Protein AF-A0A1M6V8T7-F1 (afdb_monomer_lite)

Sequence (89 aa):
MARWNSEKNELLKVTRHVSFEQIEEIMRNKEVLDDYEHPNQEKYPGQRIMVVRIEGYCYVVPYKPEPDGDIWLKTIVPSRVAQRKYGGK

Structure (mmCIF, N/CA/C/O backbone):
data_AF-A0A1M6V8T7-F1
#
_entry.id   AF-A0A1M6V8T7-F1
#
loop_
_atom_site.group_PDB
_atom_site.id
_atom_site.type_symbol
_atom_site.label_atom_id
_atom_site.label_alt_id
_atom_site.label_comp_id
_atom_site.label_asym_id
_ato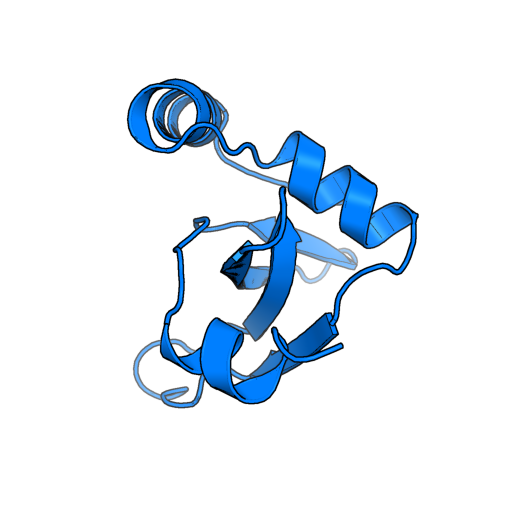m_site.label_entity_id
_atom_site.label_seq_id
_atom_site.pdbx_PDB_ins_code
_atom_site.Cartn_x
_atom_site.Cartn_y
_atom_site.Cartn_z
_atom_site.occupancy
_atom_site.B_iso_or_equiv
_atom_site.auth_seq_id
_atom_site.auth_comp_id
_atom_site.auth_asym_id
_atom_site.auth_atom_id
_atom_site.pdbx_PDB_model_num
ATOM 1 N N . MET A 1 1 ? 4.883 -13.781 -0.960 1.00 84.00 1 MET A N 1
ATOM 2 C CA . MET A 1 1 ? 5.139 -12.973 0.258 1.00 84.00 1 MET A CA 1
ATOM 3 C C . MET A 1 1 ? 5.217 -11.504 -0.134 1.00 84.00 1 MET A C 1
ATOM 5 O O . MET A 1 1 ? 5.409 -11.213 -1.310 1.00 84.00 1 MET A O 1
ATOM 9 N N . ALA A 1 2 ? 5.008 -10.572 0.797 1.00 90.56 2 ALA A N 1
ATOM 10 C CA . ALA A 1 2 ? 5.157 -9.152 0.489 1.00 90.56 2 ALA A CA 1
ATOM 11 C C . ALA A 1 2 ? 6.558 -8.670 0.874 1.00 90.56 2 ALA A C 1
ATOM 13 O O . ALA A 1 2 ? 7.071 -8.998 1.939 1.00 90.56 2 ALA A O 1
ATOM 14 N N . ARG A 1 3 ? 7.176 -7.890 -0.010 1.00 95.31 3 ARG A N 1
ATOM 15 C CA . ARG A 1 3 ? 8.488 -7.276 0.181 1.00 95.31 3 ARG A CA 1
ATOM 16 C C . ARG A 1 3 ? 8.357 -5.759 0.143 1.00 95.31 3 ARG A C 1
ATOM 18 O O . ARG A 1 3 ? 7.537 -5.200 -0.590 1.00 95.31 3 ARG A O 1
ATOM 25 N N . TRP A 1 4 ? 9.170 -5.085 0.943 1.00 96.44 4 TRP A N 1
ATOM 26 C CA . TRP A 1 4 ? 9.223 -3.629 1.014 1.00 96.44 4 TRP A CA 1
ATOM 27 C C . TRP A 1 4 ? 10.592 -3.158 1.504 1.00 96.44 4 TRP A C 1
ATOM 29 O O . TRP A 1 4 ? 11.382 -3.926 2.047 1.00 96.44 4 TRP A O 1
ATOM 39 N N . ASN A 1 5 ? 10.869 -1.866 1.336 1.00 96.50 5 ASN A N 1
ATOM 40 C CA . ASN A 1 5 ? 12.021 -1.229 1.969 1.00 96.50 5 ASN A CA 1
ATOM 41 C C . ASN A 1 5 ? 11.684 -0.886 3.435 1.00 96.50 5 ASN A C 1
ATOM 43 O O . ASN A 1 5 ? 10.702 -0.186 3.699 1.00 96.50 5 ASN A O 1
ATOM 47 N N . SER A 1 6 ? 12.503 -1.364 4.375 1.00 95.81 6 SER A N 1
ATOM 48 C CA . SER A 1 6 ? 12.281 -1.186 5.817 1.00 95.81 6 SER A CA 1
ATOM 49 C C . SER A 1 6 ? 12.336 0.276 6.266 1.00 95.81 6 SER A C 1
ATOM 51 O O . SER A 1 6 ? 11.488 0.698 7.042 1.00 95.81 6 SER A O 1
ATOM 53 N N . GLU A 1 7 ? 13.254 1.089 5.738 1.00 96.62 7 GLU A N 1
ATOM 54 C CA . GLU A 1 7 ? 13.349 2.520 6.080 1.00 96.62 7 GLU A CA 1
ATOM 55 C C . GLU A 1 7 ? 12.078 3.276 5.671 1.00 96.62 7 GLU A C 1
ATOM 57 O O . GLU A 1 7 ? 11.559 4.121 6.401 1.00 96.62 7 GLU A O 1
ATOM 62 N N . LYS A 1 8 ? 11.521 2.925 4.509 1.00 95.00 8 LYS A N 1
ATOM 63 C CA . LYS A 1 8 ? 10.256 3.480 4.032 1.00 95.00 8 LYS A CA 1
ATOM 64 C C . LYS A 1 8 ? 9.081 3.060 4.906 1.00 95.00 8 LYS A C 1
ATOM 66 O O . LYS A 1 8 ? 8.156 3.851 5.087 1.00 95.00 8 LYS A O 1
ATOM 71 N N . ASN A 1 9 ? 9.109 1.839 5.428 1.00 97.19 9 ASN A N 1
ATOM 72 C CA . ASN A 1 9 ? 8.095 1.364 6.356 1.00 97.19 9 ASN A CA 1
ATOM 73 C C . ASN A 1 9 ? 8.091 2.187 7.649 1.00 97.19 9 ASN A C 1
ATOM 75 O O . ASN A 1 9 ? 7.049 2.693 8.055 1.00 97.19 9 ASN A O 1
ATOM 79 N N . GLU A 1 10 ? 9.268 2.400 8.240 1.00 97.06 10 GLU A N 1
ATOM 80 C CA . GLU A 1 10 ? 9.408 3.225 9.443 1.00 97.06 10 GLU A CA 1
ATOM 81 C C . GLU A 1 10 ? 8.957 4.668 9.192 1.00 97.06 10 GLU A C 1
ATOM 83 O O . GLU A 1 10 ? 8.223 5.249 9.993 1.00 97.06 10 GLU A O 1
ATOM 88 N N . LEU A 1 11 ? 9.281 5.229 8.024 1.00 96.56 11 LEU A N 1
ATOM 89 C CA . LEU A 1 11 ? 8.786 6.550 7.644 1.00 96.56 11 LEU A CA 1
ATOM 90 C C . LEU A 1 11 ? 7.251 6.598 7.569 1.00 96.56 11 LEU A C 1
ATOM 92 O O . LEU A 1 11 ? 6.650 7.584 8.000 1.00 96.56 11 LEU A O 1
ATOM 96 N N . LEU A 1 12 ? 6.594 5.572 7.019 1.00 96.31 12 LEU A N 1
ATOM 97 C CA . LEU A 1 12 ? 5.129 5.504 6.955 1.00 96.31 12 LEU A CA 1
ATOM 98 C C . LEU A 1 12 ? 4.505 5.404 8.353 1.00 96.31 12 LEU A C 1
ATOM 100 O O . LEU A 1 12 ? 3.525 6.109 8.608 1.00 96.31 12 LEU A O 1
ATOM 104 N N . LYS A 1 13 ? 5.115 4.635 9.264 1.00 96.44 13 LYS A N 1
ATOM 105 C CA . LYS A 1 13 ? 4.677 4.536 10.665 1.00 96.44 13 LYS A CA 1
ATOM 106 C C . LYS A 1 13 ? 4.703 5.902 11.345 1.00 96.44 13 LYS A C 1
ATOM 108 O O . LYS A 1 13 ? 3.694 6.327 11.893 1.00 96.44 13 LY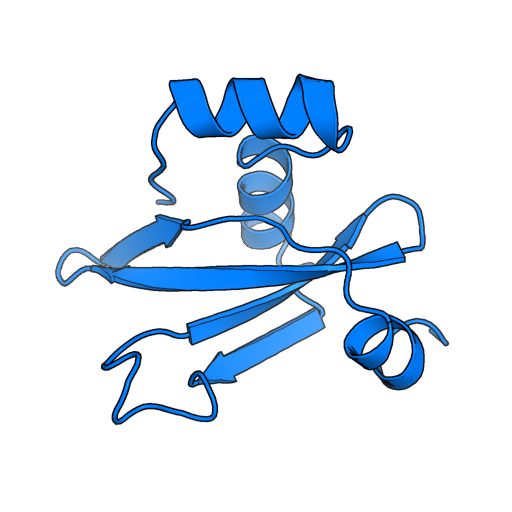S A O 1
ATOM 113 N N . VAL A 1 14 ? 5.816 6.629 11.232 1.00 96.12 14 VAL A N 1
ATOM 114 C CA . VAL 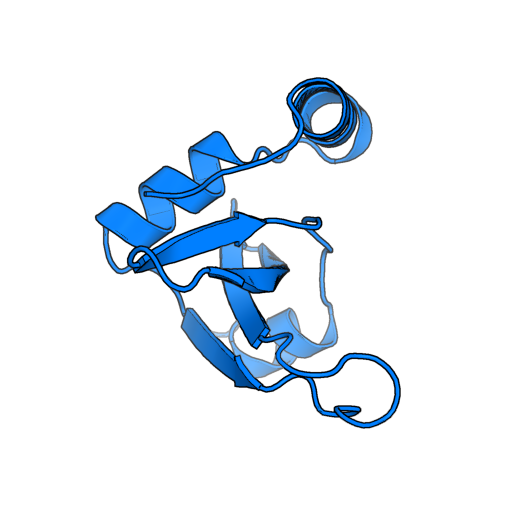A 1 14 ? 5.986 7.940 11.885 1.00 96.12 14 VAL A CA 1
ATOM 115 C C . VAL A 1 14 ? 5.122 9.029 11.241 1.00 96.12 14 VAL A C 1
ATOM 117 O O . VAL A 1 14 ? 4.548 9.861 11.935 1.00 96.12 14 VAL A O 1
ATOM 120 N N . THR A 1 15 ? 5.029 9.061 9.908 1.00 93.56 15 THR A N 1
ATOM 121 C CA . THR A 1 15 ? 4.373 10.179 9.198 1.00 93.56 15 THR A CA 1
ATOM 122 C C . THR A 1 15 ? 2.877 9.994 8.997 1.00 93.56 15 THR A C 1
ATOM 124 O O . THR A 1 15 ? 2.148 10.977 8.874 1.00 93.56 15 THR A O 1
ATOM 127 N N . ARG A 1 16 ? 2.413 8.748 8.882 1.00 91.50 16 ARG A N 1
ATOM 128 C CA . ARG A 1 16 ? 1.043 8.422 8.466 1.00 91.50 16 ARG A CA 1
ATOM 129 C C . ARG A 1 16 ? 0.362 7.406 9.375 1.00 91.50 16 ARG A C 1
ATOM 131 O O . ARG A 1 16 ? -0.793 7.102 9.105 1.00 91.50 16 ARG A O 1
ATOM 138 N N . HIS A 1 17 ? 1.042 6.918 10.417 1.00 94.38 17 HIS A N 1
ATOM 139 C CA . HIS A 1 17 ? 0.515 5.926 11.358 1.00 94.38 17 HIS A CA 1
ATOM 140 C C . HIS A 1 17 ? 0.014 4.650 10.660 1.00 94.38 17 HIS A C 1
ATOM 142 O O . HIS A 1 17 ? -0.926 4.008 11.110 1.00 94.38 17 HIS A O 1
ATOM 148 N N . VAL A 1 18 ? 0.648 4.290 9.538 1.00 96.75 18 VAL A N 1
ATOM 149 C CA . VAL A 1 18 ? 0.357 3.071 8.772 1.00 96.75 18 VAL A CA 1
ATOM 150 C C . VAL A 1 18 ? 1.650 2.346 8.437 1.00 96.75 18 VAL A C 1
ATOM 152 O O . VAL A 1 18 ? 2.692 2.983 8.281 1.00 96.75 18 VAL A O 1
ATOM 155 N N . SER A 1 19 ? 1.591 1.028 8.277 1.00 97.38 19 SER A N 1
ATOM 156 C CA . SER A 1 19 ? 2.766 0.216 7.972 1.00 97.38 19 SER A CA 1
ATOM 157 C C . SER A 1 19 ? 2.499 -0.862 6.926 1.00 97.38 19 SER A C 1
ATOM 159 O O . SER A 1 19 ? 1.363 -1.265 6.681 1.00 97.38 19 SER A O 1
ATOM 161 N N . PHE A 1 20 ? 3.563 -1.340 6.289 1.00 97.62 20 PHE A N 1
ATOM 162 C CA . PHE A 1 20 ? 3.500 -2.456 5.357 1.00 97.62 20 PHE A CA 1
ATOM 163 C C . PHE A 1 20 ? 3.210 -3.788 6.055 1.00 97.62 20 PHE A C 1
ATOM 165 O O . PHE A 1 20 ? 2.562 -4.627 5.435 1.00 97.62 20 PHE A O 1
ATOM 172 N N . GLU A 1 21 ? 3.579 -3.973 7.331 1.00 96.94 21 GLU A N 1
ATOM 173 C CA . GLU A 1 21 ? 3.160 -5.164 8.090 1.00 96.94 21 GLU A CA 1
ATOM 174 C C . GLU A 1 21 ? 1.631 -5.248 8.199 1.00 96.94 21 GLU A C 1
ATOM 176 O O . GLU A 1 21 ? 1.064 -6.325 8.022 1.00 96.94 21 GLU A O 1
ATOM 181 N N . GLN A 1 22 ? 0.954 -4.111 8.411 1.00 96.31 22 GLN A N 1
ATOM 182 C CA . GLN A 1 22 ? -0.513 -4.063 8.422 1.00 96.31 22 GLN A CA 1
ATOM 183 C C . GLN A 1 22 ? -1.096 -4.440 7.056 1.00 96.31 22 GLN A C 1
ATOM 185 O O . GLN A 1 22 ? -2.068 -5.186 6.983 1.00 96.31 22 GLN A O 1
ATOM 190 N N . ILE A 1 23 ? -0.494 -3.966 5.957 1.00 96.94 23 ILE A N 1
ATOM 191 C CA . ILE A 1 23 ? -0.926 -4.358 4.605 1.00 96.94 23 ILE A CA 1
ATOM 192 C C . ILE A 1 23 ? -0.755 -5.863 4.404 1.00 96.94 23 ILE A C 1
ATOM 194 O O . ILE A 1 23 ? -1.634 -6.513 3.842 1.00 96.94 23 ILE A O 1
ATOM 198 N N . GLU A 1 24 ? 0.360 -6.425 4.861 1.00 96.50 24 GLU A N 1
ATOM 199 C CA . GLU A 1 24 ? 0.616 -7.857 4.768 1.00 96.50 24 GLU A CA 1
ATOM 200 C C . GLU A 1 24 ? -0.409 -8.687 5.546 1.00 96.50 24 GLU A C 1
ATOM 202 O O . GLU A 1 24 ? -0.896 -9.697 5.036 1.00 96.50 24 GLU A O 1
ATOM 207 N N . GLU A 1 25 ? -0.790 -8.244 6.742 1.00 96.31 25 GLU A N 1
ATOM 208 C CA . GLU A 1 25 ? -1.855 -8.871 7.524 1.00 96.31 25 GLU A CA 1
ATOM 209 C C . GLU A 1 25 ? -3.212 -8.815 6.808 1.00 96.31 25 GLU A C 1
ATOM 211 O O . GLU A 1 25 ? -3.836 -9.858 6.622 1.00 96.31 25 GLU A O 1
ATOM 216 N N . ILE A 1 26 ? -3.612 -7.648 6.295 1.00 96.31 26 ILE A N 1
ATOM 217 C CA . ILE A 1 26 ? -4.848 -7.470 5.510 1.00 96.31 26 ILE A CA 1
ATOM 218 C C . ILE A 1 26 ? -4.874 -8.403 4.291 1.00 96.31 26 ILE A C 1
ATOM 220 O O . ILE A 1 26 ? -5.901 -9.016 3.985 1.00 96.31 26 ILE A O 1
ATOM 224 N N . MET A 1 27 ? -3.746 -8.548 3.589 1.00 94.62 27 MET A N 1
ATOM 225 C CA . MET A 1 27 ? -3.637 -9.473 2.458 1.00 94.62 27 MET A CA 1
ATOM 226 C C . MET A 1 27 ? -3.790 -10.931 2.891 1.00 94.62 27 MET A C 1
ATOM 228 O O . MET A 1 27 ? -4.526 -11.681 2.247 1.00 94.62 27 MET A O 1
ATOM 232 N N . ARG A 1 28 ? -3.138 -11.339 3.989 1.00 94.81 28 ARG A N 1
ATOM 233 C CA . ARG A 1 28 ? -3.273 -12.696 4.546 1.00 94.81 28 ARG A CA 1
ATOM 234 C C . ARG A 1 28 ? -4.710 -13.001 4.963 1.00 94.81 28 ARG A C 1
ATOM 236 O O . ARG A 1 28 ? -5.198 -14.096 4.689 1.00 94.81 28 ARG A O 1
ATOM 243 N N . ASN A 1 29 ? -5.392 -12.022 5.548 1.00 96.12 29 ASN A N 1
ATOM 244 C CA . ASN A 1 29 ? -6.782 -12.136 5.981 1.00 96.12 29 ASN A CA 1
ATOM 245 C C . ASN A 1 29 ? -7.791 -12.030 4.825 1.00 96.12 29 ASN A C 1
ATOM 247 O O . ASN A 1 29 ? -8.984 -12.235 5.037 1.00 96.12 29 ASN A O 1
ATOM 251 N N . LYS A 1 30 ? -7.333 -11.746 3.596 1.00 94.56 30 LYS A N 1
ATOM 252 C CA . LYS A 1 30 ? -8.177 -11.504 2.411 1.00 94.56 30 LYS A CA 1
ATOM 253 C C . LYS A 1 30 ? -9.157 -10.336 2.601 1.00 94.56 30 LYS A C 1
ATOM 255 O O . LYS A 1 30 ? -10.269 -10.361 2.082 1.00 94.56 30 LYS A O 1
ATOM 260 N N . GLU A 1 31 ? -8.720 -9.296 3.308 1.00 95.88 31 GLU A N 1
ATOM 261 C CA . GLU A 1 31 ? -9.504 -8.091 3.628 1.00 95.88 31 GLU A CA 1
ATOM 262 C C . GLU A 1 31 ? -9.258 -6.929 2.645 1.00 95.88 31 GLU A C 1
ATOM 264 O O . GLU A 1 31 ? -9.700 -5.797 2.855 1.00 95.88 31 GLU A O 1
ATOM 269 N N . VAL A 1 32 ? -8.551 -7.194 1.543 1.00 97.06 32 VAL A N 1
ATOM 270 C CA . VAL A 1 32 ? -8.382 -6.238 0.443 1.00 97.06 32 VAL A CA 1
ATOM 271 C C . VAL A 1 32 ? -9.749 -5.938 -0.181 1.00 97.06 32 VAL A C 1
ATOM 273 O O . VAL A 1 32 ? -10.493 -6.844 -0.551 1.00 97.06 32 VAL A O 1
ATOM 276 N N . LEU A 1 33 ? -10.085 -4.653 -0.302 1.00 96.81 33 LEU A N 1
ATOM 277 C CA . LEU A 1 33 ? -11.383 -4.197 -0.804 1.00 96.81 33 LEU A CA 1
ATOM 278 C C . LEU A 1 33 ? -11.488 -4.256 -2.327 1.00 96.81 33 LEU A C 1
ATOM 280 O O . LEU A 1 33 ? -12.578 -4.473 -2.854 1.00 96.81 33 LEU A O 1
ATOM 284 N N . ASP A 1 34 ? -10.383 -3.988 -3.018 1.00 97.25 34 ASP A N 1
ATOM 285 C CA . ASP A 1 34 ? -10.289 -4.039 -4.476 1.00 97.25 34 ASP A CA 1
ATOM 286 C C . ASP A 1 34 ? -8.822 -4.172 -4.906 1.00 97.25 34 ASP A C 1
ATOM 288 O O . ASP A 1 34 ? -7.919 -3.742 -4.184 1.00 97.25 34 ASP A O 1
ATOM 292 N N . ASP A 1 35 ? -8.590 -4.723 -6.092 1.00 96.88 35 ASP A N 1
ATOM 293 C CA . ASP A 1 35 ? -7.267 -4.863 -6.695 1.00 96.88 35 ASP A CA 1
ATOM 294 C C . ASP A 1 35 ? -7.355 -4.673 -8.211 1.00 96.88 35 ASP A C 1
ATOM 296 O O . ASP A 1 35 ? -8.021 -5.434 -8.915 1.00 96.88 35 ASP A O 1
ATOM 300 N N . TYR A 1 36 ? -6.676 -3.649 -8.726 1.00 97.06 36 TYR A N 1
ATOM 301 C CA . TYR A 1 36 ? -6.763 -3.285 -10.136 1.00 97.06 36 TYR A CA 1
ATOM 302 C C . TYR A 1 36 ? -5.437 -2.765 -10.693 1.00 97.06 36 TYR A C 1
ATOM 304 O O . TYR A 1 36 ? -4.538 -2.332 -9.969 1.00 97.06 36 TYR A O 1
ATOM 312 N N . GLU A 1 37 ? -5.298 -2.800 -12.016 1.00 96.94 37 GLU A N 1
ATOM 313 C CA . GLU A 1 37 ? -4.122 -2.268 -12.701 1.00 96.94 37 GLU A CA 1
ATOM 314 C C . GLU A 1 37 ? -4.057 -0.742 -12.594 1.00 96.94 37 GLU A C 1
ATOM 316 O O . GLU A 1 37 ? -5.070 -0.048 -12.687 1.00 96.94 37 GLU A O 1
ATOM 321 N N . HIS A 1 38 ? -2.855 -0.185 -12.422 1.00 95.50 38 HIS A N 1
ATOM 322 C CA . HIS A 1 38 ? -2.684 1.265 -12.405 1.00 95.50 38 HIS A CA 1
ATOM 323 C C . HIS A 1 38 ? -3.262 1.875 -13.701 1.00 95.50 38 HIS A C 1
ATOM 325 O O . HIS A 1 38 ? -2.871 1.447 -14.784 1.00 95.50 38 HIS A O 1
ATOM 331 N N . PRO A 1 39 ? -4.149 2.887 -13.637 1.00 92.94 39 PRO A N 1
ATOM 332 C CA . PRO A 1 39 ? -4.885 3.366 -14.815 1.00 92.94 39 PRO A CA 1
ATOM 333 C C . PRO A 1 39 ? -3.974 3.970 -15.891 1.00 92.94 39 PRO A C 1
ATOM 335 O O . PRO A 1 39 ? -4.306 3.974 -17.068 1.00 92.94 39 PRO A O 1
ATOM 338 N N . ASN A 1 40 ? -2.807 4.474 -15.485 1.00 94.31 40 ASN A N 1
ATOM 339 C CA . ASN A 1 40 ? -1.754 4.918 -16.391 1.00 94.31 40 ASN A CA 1
ATOM 340 C C . ASN A 1 40 ? -0.639 3.860 -16.450 1.00 94.31 40 ASN A C 1
ATOM 342 O O . ASN A 1 40 ? 0.341 3.966 -15.707 1.00 94.31 40 ASN A O 1
ATOM 346 N N . GLN A 1 41 ? -0.825 2.827 -17.277 1.00 94.56 41 GLN A N 1
ATOM 347 C CA . GLN A 1 41 ? 0.175 1.771 -17.487 1.00 94.56 41 GLN A CA 1
ATOM 348 C C . GLN A 1 41 ? 1.382 2.251 -18.298 1.00 94.56 41 GLN A C 1
ATOM 350 O O . GLN A 1 41 ? 2.479 1.750 -18.085 1.00 94.56 41 GLN A O 1
ATOM 355 N N . GLU A 1 42 ? 1.227 3.259 -19.159 1.00 95.62 42 GLU A N 1
ATOM 356 C CA . GLU A 1 42 ? 2.348 3.827 -19.922 1.00 95.62 42 GLU A CA 1
ATOM 357 C C . GLU A 1 42 ? 3.425 4.399 -18.991 1.00 95.62 42 GLU A C 1
ATOM 359 O O . GLU A 1 42 ? 4.616 4.151 -19.165 1.00 95.62 42 GLU A O 1
ATOM 364 N N . LYS A 1 43 ? 3.007 5.122 -17.943 1.00 94.31 43 LYS A N 1
ATOM 365 C CA . LYS A 1 43 ? 3.918 5.690 -16.940 1.00 94.31 43 LYS A CA 1
ATOM 366 C C . LYS A 1 43 ? 4.303 4.695 -15.842 1.00 94.31 43 LYS A C 1
ATOM 368 O O . LYS A 1 43 ? 5.381 4.813 -15.259 1.00 94.31 43 LYS A O 1
ATOM 373 N N . TYR A 1 44 ? 3.428 3.740 -15.523 1.00 93.88 44 TYR A N 1
ATOM 374 C CA . TYR A 1 44 ? 3.627 2.777 -14.435 1.00 93.88 44 TYR A CA 1
ATOM 375 C C . TYR A 1 44 ? 3.423 1.329 -14.903 1.00 93.88 44 TYR A C 1
ATOM 377 O O . TYR A 1 44 ? 2.531 0.645 -14.396 1.00 93.88 44 TYR A O 1
ATOM 385 N N . PRO A 1 45 ? 4.267 0.832 -15.823 1.00 94.25 45 PRO A N 1
ATOM 386 C CA . PRO A 1 45 ? 4.067 -0.469 -16.446 1.00 94.25 45 PRO A CA 1
ATOM 387 C C . PRO A 1 45 ? 4.168 -1.603 -15.426 1.00 94.25 45 PRO A C 1
ATOM 389 O O . PRO A 1 45 ? 5.112 -1.655 -14.617 1.00 94.25 45 PRO A O 1
ATOM 392 N N . GLY A 1 46 ? 3.169 -2.486 -15.462 1.00 93.69 46 GLY A N 1
ATOM 393 C CA . GLY A 1 46 ? 3.040 -3.656 -14.592 1.00 93.69 46 GLY A CA 1
ATOM 394 C C . GLY A 1 46 ? 2.738 -3.310 -13.133 1.00 93.69 46 GLY A C 1
ATOM 395 O O . GLY A 1 46 ? 2.847 -4.165 -12.258 1.00 93.69 46 GLY A O 1
ATOM 396 N N . GLN A 1 47 ? 2.417 -2.049 -12.833 1.00 96.62 47 GLN A N 1
ATOM 397 C CA . GLN A 1 47 ? 2.035 -1.644 -11.488 1.00 96.62 47 GLN A CA 1
ATOM 398 C C . GLN A 1 47 ? 0.543 -1.879 -11.272 1.00 96.62 47 GLN A C 1
ATOM 400 O O . GLN A 1 47 ? -0.288 -1.511 -12.105 1.00 96.62 47 GLN A O 1
ATOM 405 N N . ARG A 1 48 ? 0.213 -2.421 -10.105 1.00 97.44 48 ARG A N 1
ATOM 406 C CA . ARG A 1 48 ? -1.154 -2.622 -9.630 1.00 97.44 48 ARG A CA 1
ATOM 407 C C . ARG A 1 48 ? -1.409 -1.780 -8.385 1.00 97.44 48 ARG A C 1
ATOM 409 O O . ARG A 1 48 ? -0.481 -1.215 -7.795 1.00 97.44 48 ARG A O 1
ATOM 416 N N . ILE A 1 49 ? -2.676 -1.638 -8.028 1.00 97.75 49 ILE A N 1
ATOM 417 C CA . ILE A 1 49 ? -3.147 -0.881 -6.875 1.00 97.75 49 ILE A CA 1
ATOM 418 C C . ILE A 1 49 ? -4.098 -1.771 -6.084 1.00 97.75 49 ILE A C 1
ATOM 420 O O . ILE A 1 49 ? -5.128 -2.184 -6.609 1.00 97.75 49 ILE A O 1
ATOM 424 N N . MET A 1 50 ? -3.777 -1.990 -4.810 1.00 97.62 50 MET A N 1
ATOM 425 C CA . MET A 1 50 ? -4.731 -2.514 -3.834 1.00 97.62 50 MET A CA 1
ATOM 426 C C . MET A 1 50 ? -5.469 -1.367 -3.156 1.00 97.62 50 MET A C 1
ATOM 428 O O . MET A 1 50 ? -4.880 -0.320 -2.871 1.00 97.62 50 MET A O 1
ATOM 432 N N . VAL A 1 51 ? -6.737 -1.586 -2.839 1.00 98.06 51 VAL A N 1
ATOM 433 C CA . VAL A 1 51 ? -7.517 -0.731 -1.947 1.00 98.06 51 VAL A CA 1
ATOM 434 C C . VAL A 1 51 ? -7.720 -1.464 -0.635 1.00 98.06 51 VAL A C 1
ATOM 436 O O . VAL A 1 51 ? -8.208 -2.589 -0.615 1.00 98.06 51 VAL A O 1
ATOM 439 N N . VAL A 1 52 ? -7.375 -0.814 0.469 1.00 97.38 52 VAL A N 1
ATOM 440 C CA . VAL A 1 52 ? -7.527 -1.367 1.819 1.00 97.38 52 VAL A CA 1
ATOM 441 C C . VAL A 1 52 ? -8.227 -0.361 2.717 1.00 97.38 52 VAL A C 1
ATOM 443 O O . VAL A 1 52 ? -8.225 0.840 2.430 1.00 97.38 52 VAL A O 1
ATOM 446 N N . ARG A 1 53 ? -8.807 -0.835 3.818 1.00 96.44 53 ARG A N 1
ATOM 447 C CA . ARG A 1 53 ? -9.363 0.020 4.866 1.00 96.44 53 ARG A CA 1
ATOM 448 C C . ARG A 1 53 ? -8.579 -0.180 6.153 1.00 96.44 53 ARG A C 1
ATOM 450 O O . ARG A 1 53 ? -8.432 -1.306 6.605 1.00 96.44 53 ARG A O 1
ATOM 457 N N . ILE A 1 54 ? -8.108 0.918 6.730 1.00 95.44 54 ILE A N 1
ATOM 458 C CA . ILE A 1 54 ? -7.377 0.941 7.998 1.00 95.44 54 ILE A CA 1
ATOM 459 C C . ILE A 1 54 ? -8.062 1.989 8.869 1.00 95.44 54 ILE A C 1
ATOM 461 O O . ILE A 1 54 ? -8.282 3.110 8.410 1.00 95.44 54 ILE A O 1
ATOM 465 N N . GLU A 1 55 ? -8.478 1.600 10.075 1.00 92.69 55 GLU A N 1
ATOM 466 C CA . GLU A 1 55 ? -9.131 2.489 11.054 1.00 92.69 55 GLU A CA 1
ATOM 467 C C . GLU A 1 55 ? -10.284 3.334 10.463 1.00 92.69 55 GLU A C 1
ATOM 469 O O . GLU A 1 55 ? -10.441 4.520 10.736 1.00 92.69 55 GLU A O 1
ATOM 474 N N . GLY A 1 56 ? -11.103 2.723 9.599 1.00 92.88 56 GLY A N 1
ATOM 475 C CA . GLY A 1 56 ? -12.270 3.375 8.986 1.00 92.88 56 GLY A CA 1
ATOM 476 C C . GLY A 1 56 ? -11.974 4.262 7.767 1.00 92.88 56 GLY A C 1
ATOM 477 O O . GLY A 1 56 ? -12.916 4.743 7.129 1.00 92.88 56 GLY A O 1
ATOM 478 N N . TYR A 1 57 ? -10.706 4.433 7.382 1.00 96.19 57 TYR A N 1
ATOM 479 C CA . TYR A 1 57 ? -10.315 5.198 6.197 1.00 96.19 57 TYR A CA 1
ATOM 480 C C . TYR A 1 57 ? -9.714 4.308 5.100 1.00 96.19 57 TYR A C 1
ATOM 482 O O . TYR A 1 57 ? -9.001 3.343 5.372 1.00 96.19 57 TYR A O 1
ATOM 490 N N . CYS A 1 58 ? -10.007 4.618 3.837 1.00 97.50 58 CYS A N 1
ATOM 491 C CA . CYS A 1 58 ? -9.528 3.862 2.685 1.00 97.50 58 CYS A CA 1
ATOM 492 C C . CYS A 1 58 ? -8.187 4.396 2.172 1.00 97.50 58 CYS A C 1
ATOM 494 O O . CYS A 1 58 ? -8.011 5.591 1.902 1.00 97.50 58 CYS A O 1
ATOM 496 N N . TYR A 1 59 ? -7.268 3.468 1.938 1.00 97.94 59 TYR A N 1
ATOM 497 C CA . TYR A 1 59 ? -5.943 3.719 1.397 1.00 97.94 59 TYR A CA 1
ATOM 498 C C . TYR A 1 59 ? -5.773 2.975 0.079 1.00 97.94 59 TYR A C 1
ATOM 500 O O . TYR A 1 59 ? -6.337 1.902 -0.129 1.00 97.94 59 TYR A O 1
ATOM 508 N N . VAL A 1 60 ? -4.972 3.554 -0.809 1.00 97.94 60 VAL A N 1
ATOM 509 C CA . VAL A 1 60 ? -4.469 2.875 -2.002 1.00 97.94 60 VAL A CA 1
ATOM 510 C C . VAL A 1 60 ? -3.016 2.485 -1.777 1.00 97.94 60 VAL A C 1
ATOM 512 O O . VAL A 1 60 ? -2.214 3.280 -1.275 1.00 97.94 60 VAL A O 1
ATOM 515 N N . VAL A 1 61 ? -2.677 1.261 -2.162 1.00 97.88 61 VAL A N 1
ATOM 516 C CA . VAL A 1 61 ? -1.353 0.675 -1.979 1.00 97.88 61 VAL A CA 1
ATOM 517 C C . VAL A 1 61 ? -0.833 0.231 -3.342 1.00 97.88 61 VAL A C 1
ATOM 519 O O . VAL A 1 61 ? -1.203 -0.838 -3.831 1.00 97.88 61 VAL A O 1
ATOM 522 N N . PRO A 1 62 ? -0.004 1.053 -4.006 1.00 97.62 62 PRO A N 1
ATOM 523 C CA . PRO A 1 62 ? 0.629 0.655 -5.248 1.00 97.62 62 PRO A CA 1
ATOM 524 C C . PRO A 1 62 ? 1.678 -0.426 -5.002 1.00 97.62 62 PRO A C 1
ATOM 526 O O . PRO A 1 62 ? 2.517 -0.295 -4.104 1.00 97.62 62 PRO A O 1
ATOM 529 N N . 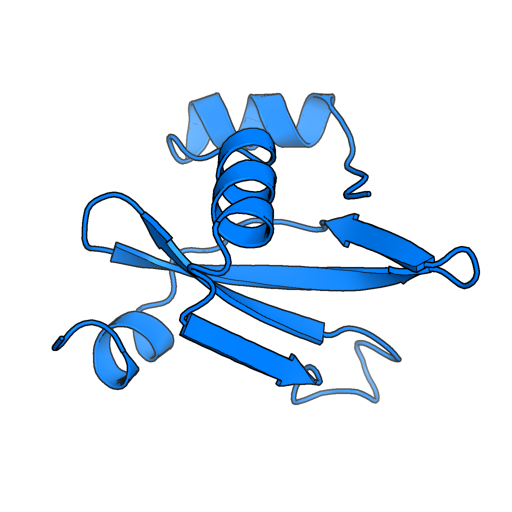TYR A 1 63 ? 1.681 -1.448 -5.848 1.00 97.44 63 TYR A N 1
ATOM 530 C CA . TYR A 1 63 ? 2.626 -2.553 -5.768 1.00 97.44 63 TYR A CA 1
ATOM 531 C C . TYR A 1 63 ? 2.993 -3.083 -7.157 1.00 97.44 63 TYR A C 1
ATOM 533 O O . TYR A 1 63 ? 2.352 -2.748 -8.159 1.00 97.44 63 TYR A O 1
ATOM 541 N N . LYS A 1 64 ? 4.060 -3.878 -7.229 1.00 96.69 64 LYS A N 1
ATOM 542 C CA . LYS A 1 64 ? 4.437 -4.622 -8.435 1.00 96.69 64 LYS A CA 1
ATOM 543 C C . LYS A 1 64 ? 4.508 -6.116 -8.126 1.00 96.69 64 LYS A C 1
ATOM 545 O O . LYS A 1 64 ? 5.192 -6.462 -7.167 1.00 96.69 64 LYS A O 1
ATOM 550 N N . PRO A 1 65 ? 3.835 -6.977 -8.901 1.00 94.44 65 PRO A N 1
ATOM 551 C CA . PRO A 1 65 ? 4.086 -8.412 -8.860 1.00 94.44 65 PRO A CA 1
ATOM 552 C C . PRO A 1 65 ? 5.523 -8.720 -9.295 1.00 94.44 65 PRO A C 1
ATOM 554 O O . PRO A 1 65 ? 6.025 -8.103 -10.239 1.00 94.44 65 PRO A O 1
ATOM 557 N N . GLU A 1 66 ? 6.165 -9.667 -8.622 1.00 92.88 66 GLU A N 1
ATOM 558 C CA . GLU A 1 66 ? 7.472 -10.209 -8.987 1.00 92.88 66 GLU A CA 1
ATOM 559 C C . GLU A 1 66 ? 7.317 -11.607 -9.629 1.00 92.88 66 GLU A C 1
ATOM 561 O O . GLU A 1 66 ? 6.329 -12.303 -9.370 1.00 92.88 66 GLU A O 1
ATOM 566 N N . PRO A 1 67 ? 8.252 -12.041 -10.500 1.00 89.88 67 PRO A N 1
ATOM 567 C CA . PRO A 1 67 ? 8.139 -13.322 -11.210 1.00 89.88 67 PRO A CA 1
ATOM 568 C C . PRO A 1 67 ? 8.134 -14.560 -10.302 1.00 89.88 67 PRO A C 1
ATOM 570 O O . PRO A 1 67 ? 7.656 -15.614 -10.713 1.00 89.88 67 PRO A O 1
ATOM 573 N N . ASP A 1 68 ? 8.675 -14.444 -9.090 1.00 90.12 68 ASP A N 1
ATOM 574 C CA . ASP A 1 68 ? 8.728 -15.500 -8.072 1.00 90.12 68 ASP A CA 1
ATOM 575 C C . ASP A 1 68 ? 7.415 -15.639 -7.276 1.00 90.12 68 ASP A C 1
ATOM 577 O O . ASP A 1 68 ? 7.311 -16.494 -6.398 1.00 90.12 68 ASP A O 1
ATOM 581 N N . GLY A 1 69 ? 6.394 -14.835 -7.599 1.00 87.56 69 GLY A N 1
ATOM 582 C CA . GLY A 1 69 ? 5.112 -14.816 -6.897 1.00 87.56 69 GLY A CA 1
ATOM 583 C C . GLY A 1 69 ? 5.095 -13.906 -5.666 1.00 87.56 69 GLY A C 1
ATOM 584 O O . GLY A 1 69 ? 4.066 -13.823 -4.987 1.00 87.56 69 GLY A O 1
ATOM 585 N N . ASP A 1 70 ? 6.194 -13.203 -5.380 1.00 93.19 70 ASP A N 1
ATOM 586 C CA . ASP A 1 70 ? 6.208 -12.142 -4.382 1.00 93.19 70 ASP A CA 1
ATOM 587 C C . ASP A 1 70 ? 5.600 -10.846 -4.933 1.00 93.19 70 ASP A C 1
ATOM 589 O O . ASP A 1 70 ? 5.340 -10.682 -6.129 1.00 93.19 70 ASP A O 1
ATOM 593 N N . ILE A 1 71 ? 5.314 -9.911 -4.030 1.00 95.06 71 ILE A N 1
ATOM 594 C CA . ILE A 1 71 ? 4.881 -8.566 -4.399 1.00 95.06 71 ILE A CA 1
ATOM 595 C C . ILE A 1 71 ? 5.773 -7.519 -3.748 1.00 95.06 71 ILE A C 1
ATOM 597 O O . ILE A 1 71 ? 6.096 -7.606 -2.566 1.00 95.06 71 ILE A O 1
ATOM 601 N N . TRP A 1 72 ? 6.102 -6.475 -4.499 1.00 96.75 72 TRP A N 1
ATOM 602 C CA . TRP A 1 72 ? 6.860 -5.335 -4.005 1.00 96.75 72 TRP A CA 1
ATOM 603 C C . TRP A 1 72 ? 5.940 -4.154 -3.691 1.00 96.75 72 TRP A C 1
ATOM 605 O O . TRP A 1 72 ? 5.405 -3.509 -4.603 1.00 96.75 72 TRP A O 1
ATOM 615 N N . LEU A 1 73 ? 5.771 -3.834 -2.407 1.00 97.19 73 LEU A N 1
ATOM 616 C CA . LEU A 1 73 ? 4.954 -2.711 -1.949 1.00 97.19 73 LEU A CA 1
ATOM 617 C C . LEU A 1 73 ? 5.716 -1.394 -2.103 1.00 97.19 73 LEU A C 1
ATOM 619 O O . LEU A 1 73 ? 6.827 -1.218 -1.599 1.00 97.19 73 LEU A O 1
ATOM 623 N N . LYS A 1 74 ? 5.108 -0.420 -2.790 1.00 95.19 74 LYS A N 1
ATOM 624 C CA . LYS A 1 74 ? 5.756 0.874 -3.023 1.00 95.19 74 LYS A CA 1
ATOM 625 C C . LYS A 1 74 ? 5.452 1.890 -1.941 1.00 95.19 74 LYS A C 1
ATOM 627 O O . LYS A 1 74 ? 6.364 2.603 -1.534 1.00 95.19 74 LYS A O 1
ATOM 632 N N . THR A 1 75 ? 4.190 2.065 -1.557 1.00 96.31 75 THR A N 1
ATOM 633 C CA . THR A 1 75 ? 3.755 3.105 -0.606 1.00 96.31 75 THR A CA 1
ATOM 634 C C . THR A 1 75 ? 2.315 2.864 -0.159 1.00 96.31 75 THR A C 1
ATOM 636 O O . THR A 1 75 ? 1.600 2.105 -0.800 1.00 96.31 75 THR A O 1
ATOM 639 N N . ILE A 1 76 ? 1.878 3.560 0.889 1.00 97.44 76 ILE A N 1
ATOM 640 C CA . ILE A 1 76 ? 0.489 3.582 1.360 1.00 97.44 76 ILE A CA 1
ATOM 641 C C . ILE A 1 76 ? 0.005 5.032 1.286 1.00 97.44 76 ILE A C 1
ATOM 643 O O . ILE A 1 76 ? 0.661 5.928 1.822 1.00 97.44 76 ILE A O 1
ATOM 647 N N . VAL A 1 77 ? -1.091 5.291 0.568 1.00 96.31 77 VAL A N 1
ATOM 648 C CA . VAL A 1 77 ? -1.591 6.657 0.337 1.00 96.31 77 VAL A CA 1
ATOM 649 C C . VAL A 1 77 ? -3.065 6.746 0.729 1.00 96.31 77 VAL A C 1
ATOM 651 O O . VAL A 1 77 ? -3.868 5.985 0.186 1.00 96.31 77 VAL A O 1
ATOM 654 N N . PRO A 1 78 ? -3.459 7.665 1.631 1.00 96.44 78 PRO A N 1
ATOM 655 C CA . PRO A 1 78 ? -4.870 7.890 1.926 1.00 96.44 78 PRO A CA 1
ATOM 656 C C . PRO A 1 78 ? -5.577 8.380 0.662 1.00 96.44 78 PRO A C 1
ATOM 658 O O . PRO A 1 78 ? -5.091 9.283 -0.022 1.00 96.44 78 PRO A O 1
ATOM 661 N N . SER A 1 79 ? -6.723 7.791 0.331 1.00 96.88 79 SER A N 1
ATOM 662 C CA . SER A 1 79 ? -7.425 8.107 -0.911 1.00 96.88 79 SER A CA 1
ATOM 663 C C . SER A 1 79 ? -8.867 8.497 -0.643 1.00 96.88 79 SER A C 1
ATOM 665 O O . SER A 1 79 ? -9.730 7.657 -0.403 1.00 96.88 79 SER A O 1
ATOM 667 N N . ARG A 1 80 ? -9.162 9.793 -0.789 1.00 96.31 80 ARG A N 1
ATOM 668 C CA . ARG A 1 80 ? -10.539 10.308 -0.724 1.00 96.31 80 ARG A CA 1
ATOM 669 C C . ARG A 1 80 ? -11.434 9.696 -1.805 1.00 96.31 80 ARG A C 1
ATOM 671 O O . ARG A 1 80 ? -12.624 9.496 -1.574 1.00 96.31 80 ARG A O 1
ATOM 678 N N . VAL A 1 81 ? -10.877 9.403 -2.981 1.00 95.56 81 VAL A N 1
ATOM 679 C CA . VAL A 1 81 ? -11.609 8.738 -4.069 1.00 95.56 81 VAL A CA 1
ATOM 680 C C . VAL A 1 81 ? -11.986 7.318 -3.653 1.00 95.56 81 VAL A C 1
ATOM 682 O O . VAL A 1 81 ? -13.150 6.944 -3.782 1.00 95.56 81 VAL A O 1
ATOM 685 N N 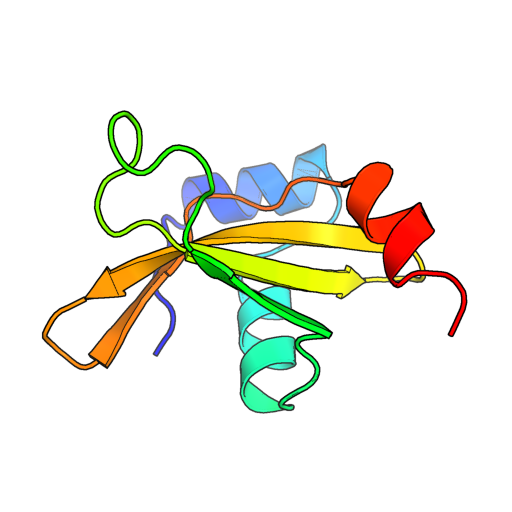. ALA A 1 82 ? -11.044 6.565 -3.075 1.00 96.56 82 ALA A N 1
ATOM 686 C CA . ALA A 1 82 ? -11.334 5.240 -2.538 1.00 96.56 82 ALA A CA 1
ATOM 687 C C . ALA A 1 82 ? -12.337 5.321 -1.377 1.00 96.56 82 ALA A C 1
ATOM 689 O O . ALA A 1 82 ? -13.303 4.570 -1.365 1.00 96.56 82 ALA A O 1
ATOM 690 N N . GLN A 1 83 ? -12.197 6.286 -0.464 1.00 97.38 83 GLN A N 1
ATOM 691 C CA . GLN A 1 83 ? -13.136 6.452 0.648 1.00 97.38 83 GLN A CA 1
ATOM 692 C C . GLN A 1 83 ? -14.568 6.679 0.160 1.00 97.38 83 GLN A C 1
ATOM 694 O O . GLN A 1 83 ? -15.500 6.088 0.690 1.00 97.38 83 GLN A O 1
ATOM 699 N N . ARG A 1 84 ? -14.769 7.493 -0.880 1.00 96.12 84 ARG A N 1
ATOM 700 C CA . ARG A 1 84 ? -16.106 7.692 -1.460 1.00 96.12 84 ARG A CA 1
ATOM 701 C C . ARG A 1 84 ? -16.664 6.431 -2.115 1.00 96.12 84 ARG A C 1
ATOM 703 O O . ARG A 1 84 ? -17.869 6.226 -2.074 1.00 96.12 84 ARG A O 1
ATOM 710 N N . LYS A 1 85 ? -15.807 5.625 -2.747 1.00 95.88 85 LYS A N 1
ATOM 711 C CA . LYS A 1 85 ? -16.221 4.432 -3.496 1.00 95.88 85 LYS A CA 1
ATOM 712 C C . LYS A 1 85 ? -16.456 3.219 -2.591 1.00 95.88 85 LYS A C 1
ATOM 714 O O . LYS A 1 85 ? -17.391 2.467 -2.831 1.00 95.88 85 LYS A O 1
ATOM 719 N N . TYR A 1 86 ? -15.634 3.043 -1.558 1.00 94.19 86 TYR A N 1
ATOM 720 C CA . TYR A 1 86 ? -15.626 1.840 -0.722 1.00 94.19 86 TYR A CA 1
ATOM 721 C C . TYR A 1 86 ? -15.884 2.108 0.764 1.00 94.19 86 TYR A C 1
ATOM 723 O O . TYR A 1 86 ? -16.126 1.161 1.501 1.00 94.19 86 TYR A O 1
ATOM 731 N N . GLY A 1 87 ? -15.833 3.355 1.238 1.00 86.25 87 GLY A N 1
ATOM 732 C CA . GLY A 1 87 ? -15.946 3.703 2.662 1.00 86.25 87 GLY A CA 1
ATOM 733 C C . GLY A 1 87 ? -17.362 3.644 3.242 1.00 86.25 87 GLY A C 1
ATOM 734 O O . GLY A 1 87 ? -17.506 3.692 4.453 1.00 86.25 87 GLY A O 1
ATOM 735 N N . GLY A 1 88 ? -18.395 3.526 2.402 1.00 80.75 88 GLY A N 1
ATOM 736 C CA . GLY A 1 88 ? -19.803 3.461 2.825 1.00 80.75 88 GLY A CA 1
ATOM 737 C C . GLY A 1 88 ? -20.321 2.066 3.194 1.00 80.75 88 GLY A C 1
ATOM 738 O O . GLY A 1 88 ? -21.532 1.895 3.284 1.00 80.75 88 GLY A O 1
ATO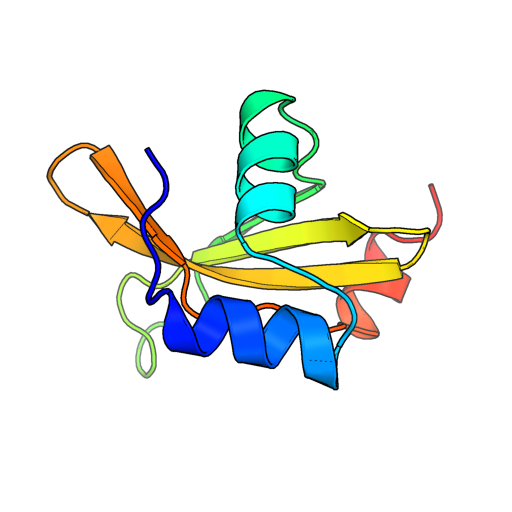M 739 N N . LYS A 1 89 ? -19.434 1.076 3.338 1.00 56.94 89 LYS A N 1
ATOM 740 C CA . LYS A 1 89 ? -19.771 -0.230 3.925 1.00 56.94 89 LYS A CA 1
ATOM 741 C C . LYS A 1 89 ? -19.508 -0.221 5.416 1.00 56.94 89 LYS A C 1
ATOM 743 O O . LYS A 1 89 ? -18.357 0.151 5.748 1.00 56.94 89 LYS A O 1
#

Radius of gyration: 12.63 Å; chains: 1; bounding box: 33×26×32 Å

pLDDT: mean 94.84, std 4.99, range [56.94, 98.06]

Foldseek 3Di:
DEDEDPVQQVVCCVPPVDGVVVVVVCVVVVQFPDKACDPCCVVVPQKIWTWHDDPLFIWIWIWHQDPVRYIYTDHIGGDPPSCVVPSPD

Secondary structure (DSSP, 8-state):
-EE--HHHHHHHHHHHS--HHHHHHHHHTT---EEEE-S-TTTSTT-EEEEEEETTEEEEEEEEE-TTS-EEE---EE-HHHHHHHTT-